Protein AF-G9A7F1-F1 (afdb_monomer_lite)

Foldseek 3Di:
DDDDDPPDPDPVVVVVVCVVDQHLVRLVVPDPDDPLLSVLLVVCVVCVPDDLVVSCVVSVHDSVVSVVCNCCRPVCVPPPD

pLDDT: mean 74.18, std 18.22, range [37.31, 94.75]

Radius of gyration: 16.78 Å; chains: 1; bounding box: 43×46×32 Å

Structure (mmCIF, N/CA/C/O backbone):
data_AF-G9A7F1-F1
#
_entry.id   AF-G9A7F1-F1
#
loop_
_atom_site.group_PDB
_atom_site.id
_atom_site.type_symbol
_atom_site.label_atom_id
_atom_site.label_alt_id
_atom_site.label_comp_id
_atom_site.label_asym_id
_atom_site.label_entity_id
_atom_site.label_seq_id
_atom_site.pdbx_PDB_ins_code
_atom_site.Cartn_x
_atom_site.Cartn_y
_atom_site.Cartn_z
_atom_site.occupancy
_atom_site.B_iso_or_equiv
_atom_site.auth_seq_id
_atom_site.auth_comp_id
_atom_site.auth_asym_id
_atom_site.auth_atom_id
_atom_site.pdbx_PDB_model_num
ATOM 1 N N . MET A 1 1 ? 33.052 -35.085 -8.115 1.00 37.31 1 MET A N 1
ATOM 2 C CA . MET A 1 1 ? 32.309 -35.633 -9.271 1.00 37.31 1 MET A CA 1
ATOM 3 C C . MET A 1 1 ? 30.940 -36.101 -8.790 1.00 37.31 1 MET A C 1
ATOM 5 O O . MET A 1 1 ? 30.918 -36.758 -7.759 1.00 37.31 1 MET A O 1
ATOM 9 N N . PRO A 1 2 ? 29.848 -35.846 -9.527 1.00 48.56 2 PRO A N 1
ATOM 10 C CA . PRO A 1 2 ? 29.088 -34.596 -9.628 1.00 48.56 2 PRO A CA 1
ATOM 11 C C . PRO A 1 2 ? 27.993 -34.467 -8.539 1.00 48.56 2 PRO A C 1
ATOM 13 O O . PRO A 1 2 ? 27.393 -35.456 -8.129 1.00 48.56 2 PRO A O 1
ATOM 16 N N . VAL A 1 3 ? 27.708 -33.241 -8.087 1.00 50.09 3 VAL A N 1
ATOM 17 C CA . VAL A 1 3 ? 26.549 -32.947 -7.224 1.00 50.09 3 VAL A CA 1
ATOM 18 C C . VAL A 1 3 ? 25.343 -32.762 -8.139 1.00 50.09 3 VAL A C 1
ATOM 20 O O . VAL A 1 3 ? 25.313 -31.834 -8.946 1.00 50.09 3 VAL A O 1
ATOM 23 N N . ALA A 1 4 ? 24.381 -33.677 -8.057 1.00 46.31 4 ALA A N 1
ATOM 24 C CA . ALA A 1 4 ? 23.113 -33.556 -8.757 1.00 46.31 4 ALA A CA 1
ATOM 25 C C . ALA A 1 4 ? 22.339 -32.357 -8.186 1.00 46.31 4 ALA A C 1
ATOM 27 O O . ALA A 1 4 ? 21.923 -32.372 -7.031 1.00 46.31 4 ALA A O 1
ATOM 28 N N . LEU A 1 5 ? 22.165 -31.307 -8.988 1.00 56.88 5 LEU A N 1
ATOM 29 C CA . LEU A 1 5 ? 21.197 -30.248 -8.716 1.00 56.88 5 LEU A CA 1
ATOM 30 C C . LEU A 1 5 ? 19.794 -30.838 -8.933 1.00 56.88 5 LEU A C 1
ATOM 32 O O . LEU A 1 5 ? 19.511 -31.266 -10.056 1.00 56.88 5 LEU A O 1
ATOM 36 N N . PRO A 1 6 ? 18.898 -30.871 -7.927 1.00 51.22 6 PRO A N 1
ATOM 37 C CA . PRO A 1 6 ? 17.511 -31.230 -8.169 1.00 51.22 6 PRO A CA 1
ATOM 38 C C . PRO A 1 6 ? 16.829 -30.062 -8.891 1.00 51.22 6 PRO A C 1
ATOM 40 O O . PRO A 1 6 ? 16.300 -29.129 -8.289 1.00 51.22 6 PRO A O 1
ATOM 43 N N . ILE A 1 7 ? 16.881 -30.109 -10.220 1.00 56.91 7 ILE A N 1
ATOM 44 C CA . ILE A 1 7 ? 16.035 -29.315 -11.104 1.00 56.91 7 ILE A CA 1
ATOM 45 C C . ILE A 1 7 ? 14.601 -29.816 -10.908 1.00 56.91 7 ILE A C 1
ATOM 47 O O . ILE A 1 7 ? 14.296 -30.951 -11.265 1.00 56.91 7 ILE A O 1
ATOM 51 N N . GLY A 1 8 ? 13.727 -28.980 -10.337 1.00 49.22 8 GLY A N 1
ATOM 52 C CA . GLY A 1 8 ? 12.278 -29.217 -10.395 1.00 49.22 8 GLY A CA 1
ATOM 53 C C . GLY A 1 8 ? 11.448 -28.991 -9.127 1.00 49.22 8 GLY A C 1
ATOM 54 O O . GLY A 1 8 ? 10.379 -29.580 -9.031 1.00 49.22 8 GLY A O 1
ATOM 55 N N . HIS A 1 9 ? 11.873 -28.159 -8.167 1.00 48.88 9 HIS A N 1
ATOM 56 C CA . HIS A 1 9 ? 11.085 -27.877 -6.950 1.00 48.88 9 HIS A CA 1
ATOM 57 C C . HIS A 1 9 ? 11.061 -26.377 -6.587 1.00 48.88 9 HIS A C 1
ATOM 59 O O . HIS A 1 9 ? 11.337 -26.005 -5.452 1.00 48.88 9 HIS A O 1
ATOM 65 N N . ASP A 1 10 ? 10.767 -25.477 -7.533 1.00 53.03 10 ASP A N 1
ATOM 66 C CA . ASP A 1 10 ? 10.737 -24.027 -7.229 1.00 53.03 10 ASP A CA 1
ATOM 67 C C . ASP A 1 10 ? 9.318 -23.426 -7.197 1.00 53.03 10 ASP A C 1
ATOM 69 O O . ASP A 1 10 ? 9.006 -22.601 -6.338 1.00 53.03 10 ASP A O 1
ATOM 73 N N . ALA A 1 11 ? 8.395 -23.909 -8.039 1.00 49.19 11 ALA A N 1
ATOM 74 C CA . ALA A 1 11 ? 7.022 -23.391 -8.064 1.00 49.19 11 ALA A CA 1
ATOM 75 C C . ALA A 1 11 ? 6.212 -23.774 -6.810 1.00 49.19 11 ALA A C 1
ATOM 77 O O . ALA A 1 11 ? 5.492 -22.936 -6.260 1.00 49.19 11 ALA A O 1
ATOM 78 N N . ALA A 1 12 ? 6.361 -25.016 -6.331 1.00 47.28 12 ALA A N 1
ATOM 79 C CA . ALA A 1 12 ? 5.733 -25.468 -5.091 1.00 47.28 12 ALA A CA 1
ATOM 80 C C . ALA A 1 12 ? 6.310 -24.702 -3.893 1.00 47.28 12 ALA A C 1
ATOM 82 O O . ALA A 1 12 ? 5.558 -24.054 -3.181 1.00 47.28 12 ALA A O 1
ATOM 83 N N . THR A 1 13 ? 7.636 -24.620 -3.756 1.00 52.44 13 THR A N 1
ATOM 84 C CA . THR A 1 13 ? 8.308 -23.940 -2.634 1.00 52.44 13 THR A CA 1
ATOM 85 C C . THR A 1 13 ? 7.993 -22.442 -2.538 1.00 52.44 13 THR A C 1
ATOM 87 O O . THR A 1 13 ? 7.885 -21.906 -1.433 1.00 52.44 13 THR A O 1
ATOM 90 N N . ARG A 1 14 ? 7.817 -21.738 -3.668 1.00 49.31 14 ARG A N 1
ATOM 91 C CA . ARG A 1 14 ? 7.358 -20.335 -3.673 1.00 49.31 14 ARG A CA 1
ATOM 92 C C . ARG A 1 14 ? 5.935 -20.216 -3.132 1.00 49.31 14 ARG A C 1
ATOM 94 O O . ARG A 1 14 ? 5.659 -19.330 -2.327 1.00 49.31 14 ARG A O 1
ATOM 101 N N . ARG A 1 15 ? 5.036 -21.086 -3.587 1.00 50.72 15 ARG A N 1
ATOM 102 C CA . ARG A 1 15 ? 3.631 -21.097 -3.175 1.00 50.72 15 ARG A CA 1
ATOM 103 C C . ARG A 1 15 ? 3.490 -21.535 -1.713 1.00 50.72 15 ARG A C 1
ATOM 105 O O . ARG A 1 15 ? 2.759 -20.895 -0.976 1.00 50.72 15 ARG A O 1
ATOM 112 N N . GLU A 1 16 ? 4.277 -22.506 -1.264 1.00 49.31 16 GLU A N 1
ATOM 113 C CA . GLU A 1 16 ? 4.366 -22.955 0.133 1.00 49.31 16 GLU A CA 1
ATOM 114 C C . GLU A 1 16 ? 4.904 -21.837 1.048 1.00 49.31 16 GLU A C 1
ATOM 116 O O . GLU A 1 16 ? 4.356 -21.603 2.120 1.00 49.31 16 GLU A O 1
ATOM 121 N N . ARG A 1 17 ? 5.891 -21.040 0.601 1.00 50.09 17 ARG A N 1
ATOM 122 C CA . ARG A 1 17 ? 6.310 -19.806 1.304 1.00 50.09 17 ARG A CA 1
ATOM 123 C C . ARG A 1 17 ? 5.238 -18.714 1.300 1.00 50.09 17 ARG A C 1
ATOM 125 O O . ARG A 1 17 ? 5.131 -17.977 2.276 1.00 50.09 17 ARG A O 1
ATOM 132 N N . ALA A 1 18 ? 4.445 -18.613 0.235 1.00 49.53 18 ALA A N 1
ATOM 133 C CA . ALA A 1 18 ? 3.292 -17.714 0.175 1.00 49.53 18 ALA A CA 1
ATOM 134 C C . ALA A 1 18 ? 2.126 -18.174 1.073 1.00 49.53 18 ALA A C 1
ATOM 136 O O . ALA A 1 18 ? 1.280 -17.353 1.410 1.00 49.53 18 ALA A O 1
ATOM 137 N N . PHE A 1 19 ? 2.093 -19.452 1.470 1.00 46.12 19 PHE A N 1
ATOM 138 C CA . PHE A 1 19 ? 1.163 -19.998 2.464 1.00 46.12 19 PHE A CA 1
ATOM 139 C C . PHE A 1 19 ? 1.713 -19.947 3.900 1.00 46.12 19 PHE A C 1
ATOM 141 O O . PHE A 1 19 ? 0.930 -19.859 4.840 1.00 46.12 19 PHE A O 1
ATOM 148 N N . ALA A 1 20 ? 3.038 -19.976 4.085 1.00 48.84 20 ALA A N 1
ATOM 149 C CA . ALA A 1 20 ? 3.686 -19.874 5.397 1.00 48.84 20 ALA A CA 1
ATOM 150 C C . ALA A 1 20 ? 3.760 -18.433 5.938 1.00 48.84 20 ALA A C 1
ATOM 152 O O . ALA A 1 20 ? 3.917 -18.226 7.140 1.00 48.84 20 ALA A O 1
ATOM 153 N N . ARG A 1 21 ? 3.651 -17.429 5.061 1.00 56.59 21 ARG A N 1
ATOM 154 C CA . ARG A 1 21 ? 3.494 -16.017 5.428 1.00 56.59 21 ARG A CA 1
ATOM 155 C C . ARG A 1 21 ? 2.018 -15.651 5.251 1.00 56.59 21 ARG A C 1
ATOM 157 O O . ARG A 1 21 ? 1.469 -16.015 4.212 1.00 56.59 21 ARG A O 1
ATOM 164 N N . PRO A 1 22 ? 1.367 -14.941 6.191 1.00 60.56 22 PRO A N 1
ATOM 165 C CA . PRO A 1 22 ? 0.030 -14.420 5.935 1.00 60.56 22 PRO A CA 1
ATOM 166 C C . PRO A 1 22 ? 0.059 -13.644 4.616 1.00 60.56 22 PRO A C 1
ATOM 168 O O . PRO A 1 22 ? 0.903 -12.768 4.403 1.00 60.56 22 PRO A O 1
ATOM 171 N N . GLY A 1 23 ? -0.803 -14.047 3.680 1.00 64.50 23 GLY A N 1
ATOM 172 C CA . GLY A 1 23 ? -0.908 -13.375 2.392 1.00 64.50 23 GLY A CA 1
ATOM 173 C C . GLY A 1 23 ? -1.334 -11.914 2.590 1.00 64.50 23 GLY A C 1
ATOM 174 O O . GLY A 1 23 ? -1.951 -11.602 3.609 1.00 64.50 23 GLY A O 1
ATOM 175 N N . PRO A 1 24 ? -1.090 -11.016 1.616 1.00 67.62 24 PRO A N 1
ATOM 176 C CA . PRO A 1 24 ? -1.437 -9.595 1.723 1.00 67.62 24 PRO A CA 1
ATOM 177 C C . PRO A 1 24 ? -2.864 -9.370 2.223 1.00 67.62 24 PRO A C 1
ATOM 179 O O . PRO A 1 24 ? -3.123 -8.535 3.078 1.00 67.62 24 PRO A O 1
ATOM 182 N N . LEU A 1 25 ? -3.802 -10.173 1.724 1.00 70.94 25 LEU A N 1
ATOM 183 C CA . LEU A 1 25 ? -5.212 -10.088 2.084 1.00 70.94 25 LEU A CA 1
ATOM 184 C C . LEU A 1 25 ? -5.495 -10.453 3.545 1.00 70.94 25 LEU A C 1
ATOM 186 O O . LEU A 1 25 ? -6.447 -9.922 4.116 1.00 70.94 25 LEU A O 1
ATOM 190 N N . ASP A 1 26 ? -4.703 -11.352 4.125 1.00 73.00 26 ASP A N 1
ATOM 191 C CA . ASP A 1 26 ? -4.821 -11.790 5.513 1.00 73.00 26 ASP A CA 1
ATOM 192 C C . ASP A 1 26 ? -4.266 -10.724 6.463 1.00 73.00 26 ASP A C 1
ATOM 194 O O . ASP A 1 26 ? -4.985 -10.255 7.345 1.00 73.00 26 ASP A O 1
ATOM 198 N N . THR A 1 27 ? -3.070 -10.211 6.160 1.00 73.44 27 THR A N 1
ATOM 199 C CA . THR A 1 27 ? -2.444 -9.083 6.865 1.00 73.44 27 THR A CA 1
ATOM 200 C C . THR A 1 27 ? -3.338 -7.836 6.873 1.00 73.44 27 THR A C 1
ATOM 202 O O . THR A 1 27 ? -3.463 -7.148 7.884 1.00 73.44 27 THR A O 1
ATOM 205 N N . LEU A 1 28 ? -4.036 -7.565 5.765 1.00 78.31 28 LEU A N 1
ATOM 206 C CA . LEU A 1 28 ? -4.958 -6.431 5.653 1.00 78.31 28 LEU A CA 1
ATOM 207 C C . LEU A 1 28 ? -6.310 -6.661 6.351 1.00 78.31 28 LEU A C 1
ATOM 209 O O . LEU A 1 28 ? -7.055 -5.701 6.531 1.00 78.31 28 LEU A O 1
ATOM 213 N N . ARG A 1 29 ? -6.697 -7.904 6.683 1.00 73.31 29 ARG A N 1
ATOM 214 C CA . ARG A 1 29 ? -8.029 -8.212 7.247 1.00 73.31 29 ARG A CA 1
ATOM 215 C C . ARG A 1 29 ? -8.159 -7.789 8.712 1.00 73.31 29 ARG A C 1
ATOM 217 O O . ARG A 1 29 ? -9.262 -7.463 9.134 1.00 73.31 29 ARG A O 1
ATOM 224 N N . GLY A 1 30 ? -7.056 -7.795 9.462 1.00 70.31 30 GLY A N 1
ATOM 225 C CA . GLY A 1 30 ? -7.027 -7.443 10.887 1.00 70.31 30 GLY A CA 1
ATOM 226 C C . GLY A 1 30 ? -6.754 -5.966 11.192 1.00 70.31 30 GLY A C 1
ATOM 227 O O . GLY A 1 30 ? -6.884 -5.556 12.343 1.00 70.31 30 GLY A O 1
ATOM 228 N N . GLN A 1 31 ? -6.380 -5.160 10.194 1.00 76.06 31 GLN A N 1
ATOM 229 C CA . GLN A 1 31 ? -6.016 -3.754 10.390 1.00 76.06 31 GLN A CA 1
ATOM 230 C C . GLN A 1 31 ? -7.207 -2.817 10.162 1.00 76.06 31 GLN A C 1
ATOM 232 O O . GLN A 1 31 ? -7.987 -2.986 9.224 1.00 76.06 31 GLN A O 1
ATOM 237 N N . GLN A 1 32 ? -7.302 -1.768 10.981 1.00 81.75 32 GLN A N 1
ATOM 238 C CA . GLN A 1 32 ? -8.217 -0.646 10.752 1.00 81.75 32 GLN A CA 1
ATOM 239 C 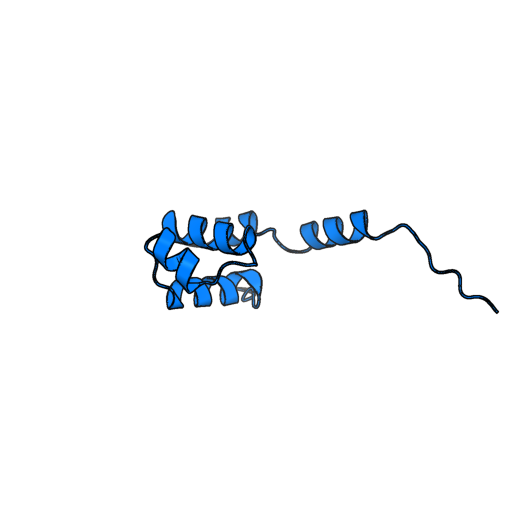C . GLN A 1 32 ? -7.666 0.234 9.622 1.00 81.75 32 GLN A C 1
ATOM 241 O O . GLN A 1 32 ? -6.944 1.198 9.864 1.00 81.75 32 GLN A O 1
ATOM 246 N N . LEU A 1 33 ? -7.978 -0.143 8.383 1.00 85.62 33 LEU A N 1
ATOM 247 C CA . LEU A 1 33 ? -7.606 0.579 7.167 1.00 85.62 33 LEU A CA 1
ATOM 248 C C . LEU A 1 33 ? -8.852 1.129 6.486 1.00 85.62 33 LEU A C 1
ATOM 250 O O . LEU A 1 33 ? -9.884 0.460 6.399 1.00 85.62 33 LEU A O 1
ATOM 254 N N . THR A 1 34 ? -8.737 2.325 5.923 1.00 90.31 34 THR A N 1
ATOM 255 C CA . THR A 1 34 ? -9.734 2.828 4.981 1.00 90.31 34 THR A CA 1
ATOM 256 C C . THR A 1 34 ? -9.707 2.009 3.687 1.00 90.31 34 THR A C 1
ATOM 258 O O . THR A 1 34 ? -8.700 1.399 3.316 1.00 90.31 34 THR A O 1
ATOM 261 N N . VAL A 1 35 ? -10.816 2.026 2.938 1.00 89.12 35 VAL A N 1
ATOM 262 C CA . VAL A 1 35 ? -10.904 1.358 1.62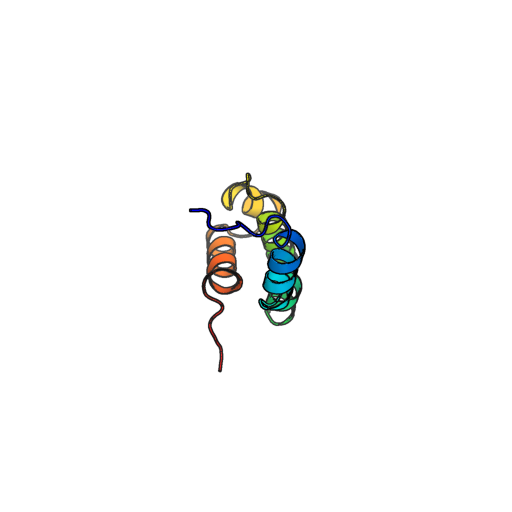4 1.00 89.12 35 VAL A CA 1
ATOM 263 C C . VAL A 1 35 ? -9.808 1.856 0.671 1.00 89.12 35 VAL A C 1
ATOM 265 O O . VAL A 1 35 ? -9.255 1.067 -0.098 1.00 89.12 35 VAL A O 1
ATOM 268 N N . LYS A 1 36 ? -9.450 3.145 0.756 1.00 92.81 36 LYS A N 1
ATOM 269 C CA . LYS A 1 36 ? -8.398 3.764 -0.058 1.00 92.81 36 LYS A CA 1
ATOM 270 C C . LYS A 1 36 ? -7.011 3.232 0.293 1.00 92.81 36 LYS A C 1
ATOM 272 O O . LYS A 1 36 ? -6.302 2.807 -0.610 1.00 92.81 36 LYS A O 1
ATOM 277 N N . GLU A 1 37 ? -6.656 3.185 1.578 1.00 90.62 37 GLU A N 1
ATOM 278 C CA . GLU A 1 37 ? -5.369 2.635 2.035 1.00 90.62 37 GLU A CA 1
ATOM 279 C C . GLU A 1 37 ? -5.231 1.163 1.644 1.00 90.62 37 GLU A C 1
ATOM 281 O O . GLU A 1 37 ? -4.205 0.754 1.109 1.00 90.62 37 GLU A O 1
ATOM 286 N N . ARG A 1 38 ? -6.291 0.366 1.830 1.00 90.69 38 ARG A N 1
ATOM 287 C CA . ARG A 1 38 ? -6.282 -1.048 1.437 1.00 90.69 38 ARG A CA 1
ATOM 288 C C . ARG A 1 38 ? -6.074 -1.227 -0.066 1.00 90.69 38 ARG A C 1
ATOM 290 O O . ARG A 1 38 ? -5.311 -2.096 -0.473 1.00 90.69 38 ARG A O 1
ATOM 297 N N . SER A 1 39 ? -6.753 -0.413 -0.872 1.00 90.88 39 SER A N 1
ATOM 298 C CA . SER A 1 39 ? -6.624 -0.457 -2.331 1.00 90.88 39 SER A CA 1
ATOM 299 C C . SER A 1 39 ? -5.227 -0.030 -2.776 1.00 90.88 39 SER A C 1
ATOM 301 O O . SER A 1 39 ? -4.628 -0.723 -3.586 1.00 90.88 39 SER A O 1
ATOM 303 N N . ALA A 1 40 ? -4.677 1.031 -2.182 1.00 93.19 40 ALA A N 1
ATOM 304 C CA . ALA A 1 40 ? -3.321 1.495 -2.460 1.00 93.19 40 ALA A CA 1
ATOM 305 C C . ALA A 1 40 ? -2.263 0.443 -2.096 1.00 93.19 40 ALA A C 1
ATOM 307 O O . ALA A 1 40 ? -1.354 0.192 -2.876 1.00 93.19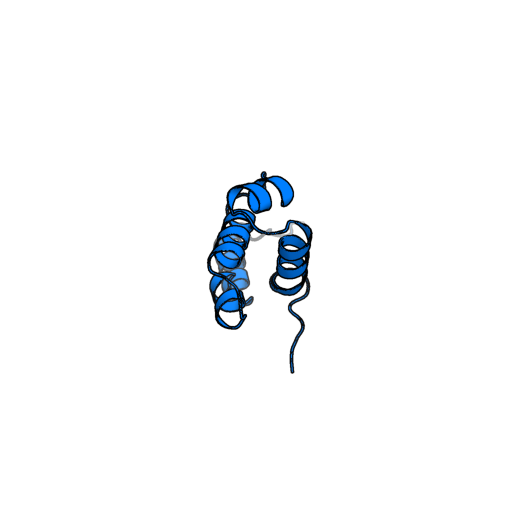 40 ALA A O 1
ATOM 308 N N . LEU A 1 41 ? -2.401 -0.235 -0.951 1.00 91.31 41 LEU A N 1
ATOM 309 C CA . LEU A 1 41 ? -1.487 -1.313 -0.556 1.00 91.31 41 LEU A CA 1
ATOM 310 C C . LEU A 1 41 ? -1.568 -2.516 -1.506 1.00 91.31 41 LEU A C 1
ATOM 312 O O . LEU A 1 41 ? -0.549 -3.135 -1.805 1.00 91.31 41 LEU A O 1
ATOM 316 N N . LEU A 1 42 ? -2.762 -2.850 -2.002 1.00 90.31 42 LEU A N 1
ATOM 317 C CA . LEU A 1 42 ? -2.917 -3.896 -3.016 1.00 90.31 42 LEU A CA 1
ATOM 318 C C . LEU A 1 42 ? -2.314 -3.482 -4.361 1.00 90.31 42 LEU A C 1
ATOM 320 O O . LEU A 1 42 ? -1.683 -4.313 -5.008 1.00 90.31 42 LEU A O 1
ATOM 324 N N . ASP A 1 43 ? -2.457 -2.218 -4.753 1.00 89.62 43 ASP A N 1
ATOM 325 C CA . ASP A 1 43 ? -1.864 -1.680 -5.979 1.00 89.62 43 ASP A CA 1
ATOM 326 C C . ASP A 1 43 ? -0.329 -1.659 -5.896 1.00 89.62 43 ASP A C 1
ATOM 328 O O . ASP A 1 43 ? 0.335 -2.117 -6.826 1.00 89.62 43 ASP A O 1
ATOM 332 N N . CYS A 1 44 ? 0.241 -1.287 -4.739 1.00 89.25 44 CYS A N 1
ATOM 333 C CA . CYS A 1 44 ? 1.678 -1.417 -4.452 1.00 89.25 44 CYS A CA 1
ATOM 334 C C . CYS A 1 44 ? 2.166 -2.860 -4.596 1.00 89.25 44 CYS A C 1
ATOM 336 O O . CYS A 1 44 ? 3.262 -3.105 -5.093 1.00 89.25 44 CYS A O 1
ATOM 338 N N . TYR A 1 45 ? 1.353 -3.830 -4.173 1.00 85.38 45 TYR A N 1
ATOM 339 C CA . TYR A 1 45 ? 1.689 -5.244 -4.307 1.00 85.38 45 TYR A CA 1
ATOM 340 C C . TYR A 1 45 ? 1.572 -5.746 -5.752 1.00 85.38 45 TYR A C 1
ATOM 342 O O . TYR A 1 45 ? 2.363 -6.585 -6.180 1.00 85.38 45 TYR A O 1
ATOM 350 N N . ALA A 1 46 ? 0.595 -5.244 -6.509 1.00 87.94 46 ALA A N 1
ATOM 351 C CA . ALA A 1 46 ? 0.351 -5.639 -7.892 1.00 87.94 46 ALA A CA 1
ATOM 352 C C . ALA A 1 46 ? 1.314 -4.975 -8.892 1.00 87.94 46 ALA A C 1
ATOM 354 O O . ALA A 1 46 ? 1.606 -5.562 -9.934 1.00 87.94 46 ALA A O 1
ATOM 355 N N . THR A 1 47 ? 1.806 -3.771 -8.588 1.00 87.19 47 THR A N 1
ATOM 356 C CA . THR A 1 47 ? 2.612 -2.945 -9.499 1.00 87.19 47 THR A CA 1
ATOM 357 C C . THR A 1 47 ? 3.947 -2.531 -8.861 1.00 87.19 47 THR A C 1
ATOM 359 O O . THR A 1 47 ? 4.131 -1.380 -8.480 1.00 87.19 47 THR A O 1
ATOM 362 N N . PRO A 1 48 ? 4.937 -3.442 -8.778 1.00 78.31 48 PRO A N 1
ATOM 363 C CA . PRO A 1 48 ? 6.230 -3.139 -8.153 1.00 78.31 48 PRO A CA 1
ATOM 364 C C . PRO A 1 48 ? 7.075 -2.105 -8.921 1.00 78.31 48 PRO A C 1
ATOM 366 O O . PRO A 1 48 ? 8.068 -1.621 -8.390 1.00 78.31 48 PRO A O 1
ATOM 369 N N . ASP A 1 49 ? 6.704 -1.795 -10.167 1.00 86.06 49 ASP A N 1
ATOM 370 C CA . ASP A 1 49 ? 7.359 -0.790 -11.014 1.00 86.06 49 ASP A CA 1
ATOM 371 C C . ASP A 1 49 ? 6.923 0.646 -10.665 1.00 86.06 49 ASP A C 1
ATOM 373 O O . ASP A 1 49 ? 7.649 1.604 -10.919 1.00 86.06 49 ASP A O 1
ATOM 377 N N . ARG A 1 50 ? 5.745 0.804 -10.043 1.00 85.75 50 ARG A N 1
ATOM 378 C CA . ARG A 1 50 ? 5.204 2.112 -9.664 1.00 85.75 50 ARG A CA 1
ATOM 379 C C . ARG A 1 50 ? 5.703 2.540 -8.296 1.00 85.75 50 ARG A C 1
ATOM 381 O O . ARG A 1 50 ? 5.781 1.752 -7.353 1.00 85.75 50 ARG A O 1
ATOM 388 N N . THR A 1 51 ? 5.994 3.828 -8.163 1.00 92.62 51 THR A N 1
ATOM 389 C CA . THR A 1 51 ? 6.441 4.382 -6.885 1.00 92.62 51 THR A CA 1
ATOM 390 C C . THR A 1 51 ? 5.280 4.534 -5.898 1.00 92.62 51 THR A C 1
ATOM 392 O O . THR A 1 51 ? 4.134 4.774 -6.279 1.00 92.62 51 THR A O 1
ATOM 395 N N . PHE A 1 52 ? 5.580 4.492 -4.593 1.00 89.19 52 PHE A N 1
ATOM 396 C CA . PHE A 1 52 ? 4.587 4.773 -3.544 1.00 89.19 52 PHE A CA 1
ATOM 397 C C . PHE A 1 52 ? 3.905 6.133 -3.721 1.00 89.19 52 PHE A C 1
ATOM 399 O O . PHE A 1 52 ? 2.729 6.264 -3.408 1.00 89.19 52 PHE A O 1
ATOM 406 N N . LEU A 1 53 ? 4.625 7.141 -4.226 1.00 92.50 53 LEU A N 1
ATOM 407 C CA . LEU A 1 53 ? 4.068 8.470 -4.476 1.00 92.50 53 LEU A CA 1
ATOM 408 C C . LEU A 1 53 ? 2.992 8.435 -5.569 1.00 92.50 53 LEU A C 1
ATOM 410 O O . LEU A 1 53 ? 1.926 9.022 -5.390 1.00 92.50 53 LEU A O 1
ATOM 414 N N . GLU A 1 54 ? 3.249 7.745 -6.678 1.00 93.06 54 GLU A N 1
ATOM 415 C CA . GLU A 1 54 ? 2.286 7.623 -7.778 1.00 93.06 54 GLU A CA 1
ATOM 416 C C . GLU A 1 54 ? 1.018 6.894 -7.332 1.00 93.06 54 GLU A C 1
ATOM 418 O O . GLU A 1 54 ? -0.094 7.359 -7.587 1.00 93.06 54 GLU A O 1
ATOM 423 N N . ILE A 1 55 ? 1.181 5.796 -6.595 1.00 93.81 55 ILE A N 1
ATOM 424 C CA . ILE A 1 55 ? 0.063 4.997 -6.087 1.00 93.81 55 ILE A CA 1
ATOM 425 C C . ILE A 1 55 ? -0.724 5.792 -5.039 1.00 93.81 55 ILE A C 1
ATOM 427 O O . ILE A 1 55 ? -1.951 5.881 -5.115 1.00 93.81 55 ILE A O 1
ATOM 431 N N . ALA A 1 56 ? -0.035 6.447 -4.102 1.00 93.50 56 ALA A N 1
ATOM 432 C CA . ALA A 1 56 ? -0.670 7.286 -3.091 1.00 93.50 56 ALA A CA 1
ATOM 433 C C . ALA A 1 56 ? -1.508 8.404 -3.724 1.00 93.50 56 ALA A C 1
ATOM 435 O O . ALA A 1 56 ? -2.666 8.607 -3.352 1.00 93.50 56 ALA A O 1
ATOM 436 N N . THR A 1 57 ? -0.957 9.053 -4.752 1.00 94.19 57 THR A N 1
ATOM 437 C CA . THR A 1 57 ? -1.646 10.092 -5.525 1.00 94.19 57 THR A CA 1
ATOM 438 C C . THR A 1 57 ? -2.883 9.533 -6.227 1.00 94.19 57 THR A C 1
ATOM 440 O O . THR A 1 57 ? -3.960 10.119 -6.126 1.00 94.19 57 THR A O 1
ATOM 443 N N . SER A 1 58 ? -2.769 8.369 -6.876 1.00 94.75 58 SER A N 1
ATOM 444 C CA . SER A 1 58 ? -3.880 7.719 -7.586 1.00 94.75 58 SER A CA 1
ATOM 445 C C . SER A 1 58 ? -5.042 7.347 -6.658 1.00 94.75 58 SER A C 1
ATOM 447 O O . SER A 1 58 ? -6.207 7.435 -7.043 1.00 94.75 58 SER A O 1
ATOM 449 N N . HIS A 1 59 ? -4.741 6.942 -5.424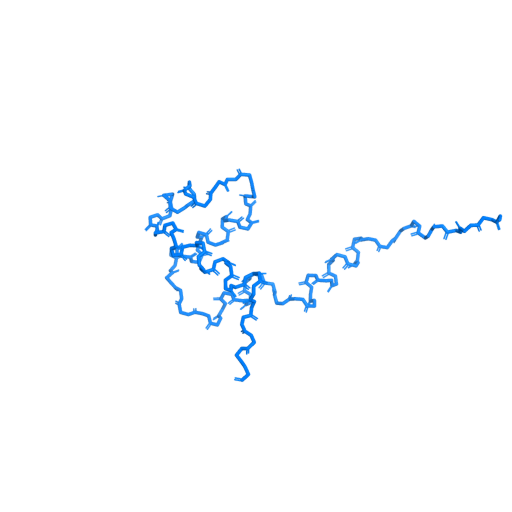 1.00 92.06 59 HIS A N 1
ATOM 450 C CA . HIS A 1 59 ? -5.750 6.538 -4.443 1.00 92.06 59 HIS A CA 1
ATOM 451 C C . HIS A 1 59 ? -6.190 7.671 -3.503 1.00 92.06 59 HIS A C 1
ATOM 453 O O . HIS A 1 59 ? -7.123 7.488 -2.713 1.00 92.06 59 HIS A O 1
ATOM 459 N N . GLY A 1 60 ? -5.561 8.848 -3.593 1.00 92.94 60 GLY A N 1
ATOM 460 C CA . GLY A 1 60 ? -5.819 9.983 -2.709 1.00 92.94 60 GLY A CA 1
ATOM 461 C C . GLY A 1 60 ? -5.528 9.658 -1.244 1.00 92.94 60 GLY A C 1
ATOM 462 O O . GLY A 1 60 ? -6.327 10.010 -0.372 1.00 92.94 60 GLY A O 1
ATOM 463 N N . VAL A 1 61 ? -4.441 8.926 -0.997 1.00 94.38 61 VAL A N 1
ATOM 464 C CA . VAL A 1 61 ? -3.900 8.652 0.340 1.00 94.38 61 VAL A CA 1
ATOM 465 C C . VAL A 1 61 ? -2.589 9.400 0.518 1.00 94.38 61 VAL A C 1
ATOM 467 O O . VAL A 1 61 ? -1.940 9.781 -0.455 1.00 94.38 61 VAL A O 1
ATOM 470 N N . ASP A 1 62 ? -2.195 9.611 1.767 1.00 94.06 62 ASP A N 1
ATOM 471 C CA . ASP A 1 62 ? -0.890 10.185 2.050 1.00 94.06 62 ASP A CA 1
ATOM 472 C C . ASP A 1 62 ? 0.232 9.181 1.728 1.00 94.06 62 ASP A C 1
ATOM 474 O O . ASP A 1 62 ? 0.126 7.984 2.019 1.00 94.06 62 ASP A O 1
ATOM 478 N N . ARG A 1 63 ? 1.309 9.671 1.105 1.00 93.12 63 ARG A N 1
ATOM 479 C CA . ARG A 1 63 ? 2.450 8.838 0.706 1.00 93.12 63 ARG A CA 1
ATOM 480 C C . ARG A 1 63 ? 3.170 8.267 1.923 1.00 93.12 63 ARG A C 1
ATOM 482 O O . ARG A 1 63 ? 3.512 7.089 1.915 1.00 93.12 63 ARG A O 1
ATOM 489 N N . GLU A 1 64 ? 3.430 9.090 2.934 1.00 93.44 64 GLU A N 1
ATOM 490 C CA . GLU A 1 64 ? 4.177 8.679 4.126 1.00 93.44 64 GLU A CA 1
ATOM 491 C C . GLU A 1 64 ? 3.380 7.629 4.898 1.00 93.44 64 GLU A C 1
ATOM 493 O O . GLU A 1 64 ? 3.907 6.570 5.234 1.00 93.44 64 GLU A O 1
ATOM 498 N N . ARG A 1 65 ? 2.069 7.850 5.040 1.00 89.69 65 ARG A N 1
ATOM 499 C CA . ARG A 1 65 ? 1.130 6.875 5.598 1.00 89.69 65 ARG A CA 1
ATOM 500 C C . ARG A 1 65 ? 1.144 5.550 4.837 1.00 89.69 65 ARG A C 1
ATOM 502 O O . ARG A 1 65 ? 1.161 4.494 5.465 1.00 89.69 65 ARG A O 1
ATOM 509 N N . LEU A 1 66 ? 1.132 5.586 3.503 1.00 91.88 66 LEU A N 1
ATOM 510 C CA . LEU A 1 66 ? 1.176 4.378 2.674 1.00 91.88 66 LEU A CA 1
ATOM 511 C C . LEU A 1 66 ? 2.489 3.607 2.863 1.00 91.88 66 LEU A C 1
ATOM 513 O O . LEU A 1 66 ? 2.463 2.382 2.975 1.00 91.88 66 LEU A O 1
ATOM 517 N N . GLN A 1 67 ? 3.620 4.314 2.930 1.00 91.75 67 GLN A N 1
ATOM 518 C CA . GLN A 1 67 ? 4.923 3.706 3.194 1.00 91.75 67 GLN A CA 1
ATOM 519 C C . GLN A 1 67 ? 4.961 3.069 4.584 1.00 91.75 67 GLN A C 1
ATOM 521 O O . GLN A 1 67 ? 5.292 1.892 4.685 1.00 91.75 67 GLN A O 1
ATOM 526 N N . GLU A 1 68 ? 4.573 3.793 5.635 1.00 90.25 68 GLU A N 1
ATOM 527 C CA . GLU A 1 68 ? 4.527 3.276 7.011 1.00 90.25 68 GLU A CA 1
ATOM 528 C C . GLU A 1 68 ? 3.708 1.987 7.103 1.00 90.25 68 GLU A C 1
ATOM 530 O O . GLU A 1 68 ? 4.189 0.978 7.613 1.00 90.25 68 GLU A O 1
ATOM 535 N N . LEU A 1 69 ? 2.501 1.988 6.528 1.00 88.56 69 LEU A N 1
ATOM 536 C CA . LEU A 1 69 ? 1.644 0.805 6.482 1.00 88.56 69 LEU A CA 1
ATOM 537 C C . LEU A 1 69 ? 2.289 -0.339 5.702 1.00 88.56 69 LEU A C 1
ATOM 539 O O . LEU A 1 69 ? 2.194 -1.492 6.111 1.00 88.56 69 LEU A O 1
ATOM 543 N N . TRP A 1 70 ? 2.950 -0.043 4.584 1.00 88.06 70 TRP A N 1
ATOM 544 C CA . TRP A 1 70 ? 3.646 -1.059 3.807 1.00 88.06 70 TRP A CA 1
ATOM 545 C C . TRP A 1 70 ? 4.795 -1.698 4.601 1.00 88.06 70 TRP A C 1
ATOM 547 O O . TRP A 1 70 ? 4.916 -2.924 4.641 1.00 88.06 70 TRP A O 1
ATOM 557 N N . PHE A 1 71 ? 5.620 -0.884 5.264 1.00 86.75 71 PHE A N 1
ATOM 558 C CA . PHE A 1 71 ? 6.726 -1.365 6.091 1.00 86.75 71 PHE A CA 1
ATOM 559 C C . PHE A 1 71 ? 6.224 -2.163 7.304 1.00 86.75 71 PHE A C 1
ATOM 561 O O . PHE A 1 71 ? 6.700 -3.280 7.516 1.00 86.75 71 PHE A O 1
ATOM 568 N N . ASP A 1 72 ? 5.237 -1.646 8.040 1.00 84.81 72 ASP A N 1
ATOM 569 C CA . ASP A 1 72 ? 4.624 -2.300 9.209 1.00 84.81 72 ASP A CA 1
ATOM 570 C C . ASP A 1 72 ? 3.970 -3.640 8.847 1.00 84.81 72 ASP A C 1
ATOM 572 O O . ASP A 1 72 ? 4.076 -4.616 9.582 1.00 84.81 72 ASP A O 1
ATOM 576 N N . LEU A 1 73 ? 3.326 -3.734 7.682 1.00 81.81 73 LEU A N 1
ATOM 577 C C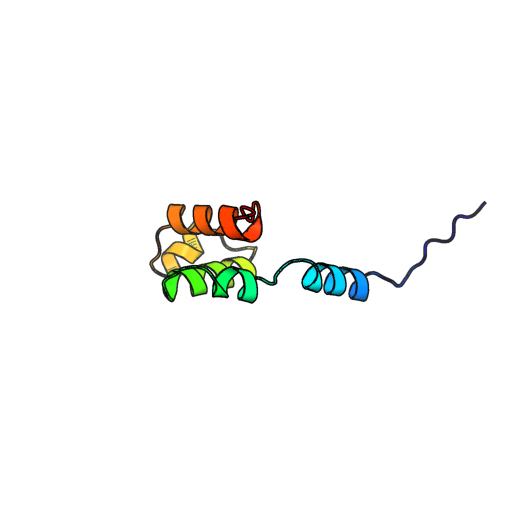A . LEU A 1 73 ? 2.551 -4.924 7.330 1.00 81.81 73 LEU A CA 1
ATOM 578 C C . LEU A 1 73 ? 3.354 -5.996 6.600 1.00 81.81 73 LEU A C 1
ATOM 580 O O . LEU A 1 73 ? 3.149 -7.189 6.831 1.00 81.81 73 LEU A O 1
ATOM 584 N N . PHE A 1 74 ? 4.250 -5.597 5.700 1.00 79.12 74 PHE A N 1
ATOM 585 C CA . PHE A 1 74 ? 4.906 -6.534 4.786 1.00 79.12 74 PHE A CA 1
ATOM 586 C C . PHE A 1 74 ? 6.372 -6.804 5.125 1.00 79.12 74 PHE A C 1
ATOM 588 O O . PHE A 1 74 ? 6.887 -7.887 4.811 1.00 79.12 74 PHE A O 1
ATOM 595 N N . LEU A 1 75 ? 7.058 -5.845 5.749 1.00 76.50 75 LEU A N 1
ATOM 596 C CA . LEU A 1 75 ? 8.498 -5.931 6.007 1.00 76.50 75 LEU A CA 1
ATOM 597 C C . LEU A 1 75 ? 8.798 -6.262 7.466 1.00 76.50 75 LEU A C 1
ATOM 599 O O . LEU A 1 75 ? 9.584 -7.173 7.719 1.00 76.50 75 LEU A O 1
ATOM 603 N N . SER A 1 76 ? 8.089 -5.630 8.392 1.00 64.50 76 SER A N 1
ATOM 604 C CA . SER A 1 76 ? 8.197 -5.882 9.823 1.00 64.50 76 SER A CA 1
ATOM 605 C C . SER A 1 76 ? 6.806 -6.113 10.394 1.00 64.50 76 SER A C 1
ATOM 607 O O . SER A 1 76 ? 6.338 -5.231 11.108 1.00 64.50 76 SER A O 1
ATOM 609 N N . PRO A 1 77 ? 6.142 -7.255 10.098 1.00 61.91 77 PRO A N 1
ATOM 610 C CA . PRO A 1 77 ? 4.880 -7.590 10.741 1.00 61.91 77 PRO A CA 1
ATOM 611 C C . PRO A 1 77 ? 5.155 -7.611 12.236 1.00 61.91 77 PRO A C 1
ATOM 613 O O . PRO A 1 77 ? 5.751 -8.564 12.744 1.00 61.91 77 PRO A O 1
ATOM 616 N N . THR A 1 78 ? 4.829 -6.513 12.917 1.00 55.78 78 THR A N 1
ATOM 617 C CA . THR A 1 78 ? 5.077 -6.386 14.343 1.00 55.78 78 THR A CA 1
ATOM 618 C C . THR A 1 78 ? 4.321 -7.553 14.953 1.00 55.78 78 THR A C 1
ATOM 620 O O . THR A 1 78 ? 3.104 -7.675 14.784 1.00 55.78 78 THR A O 1
ATOM 623 N N . GLN A 1 79 ? 5.050 -8.504 15.537 1.00 53.28 79 GLN A N 1
ATOM 624 C CA . GLN A 1 79 ? 4.435 -9.614 16.240 1.00 53.28 79 GLN A CA 1
ATOM 625 C C . GLN A 1 79 ? 3.760 -9.000 17.461 1.00 53.28 79 GLN A C 1
ATOM 627 O O . GLN A 1 79 ? 4.369 -8.878 18.521 1.00 53.28 79 GLN A O 1
ATOM 632 N N . ARG A 1 80 ? 2.521 -8.525 17.297 1.00 48.03 80 ARG A N 1
ATOM 633 C CA . ARG A 1 80 ? 1.660 -8.211 18.429 1.00 48.03 80 ARG A CA 1
ATOM 634 C C . ARG A 1 80 ? 1.299 -9.547 19.057 1.00 48.03 80 ARG A C 1
ATOM 636 O O . ARG A 1 80 ? 0.380 -10.224 18.600 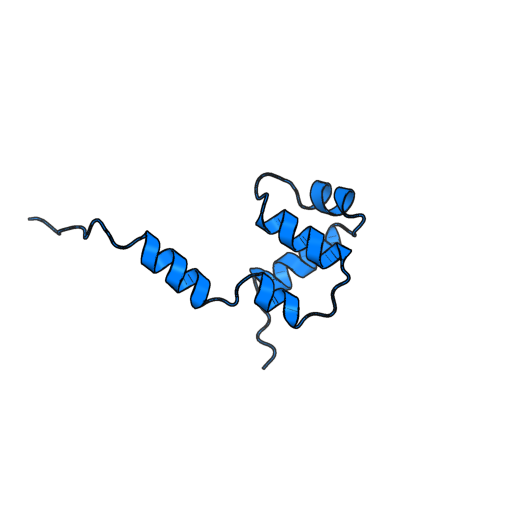1.00 48.03 80 ARG A O 1
ATOM 643 N N . SER A 1 81 ? 2.152 -9.942 19.999 1.00 40.28 81 SER A N 1
ATOM 644 C CA . SER A 1 81 ? 1.909 -11.000 20.973 1.00 40.28 81 SER A CA 1
ATOM 645 C C . SER A 1 81 ? 0.712 -10.675 21.855 1.00 40.28 81 SER A C 1
ATOM 647 O O . SER A 1 81 ? 0.364 -9.478 21.980 1.00 40.28 81 SER A O 1
#

Organism: Sinorhizobium fredii (strain HH103) (NCBI:txid1117943)

Secondary structure (DSSP, 8-state):
-------S-SHHHHHHHHHHSPPHHHHTTSS---HHHHHHHHHHHH-TTS-HHHHHHHHT--HHHHHHHHIIIII------

Sequence (81 aa):
MPVALPIGHDAATRRERAFARPGPLDTLRGQQLTVKERSALLDCYATPDRTFLEIATSHGVDRERLQELWFDLFLSPTQRS